Protein AF-A0A1G9X6Y9-F1 (afdb_monomer_lite)

Sequence (117 aa):
MGIIFLAISILSVLVLYISGYTLLFWVALVNLILHLIIGLTIPNIIAMNTMKKHKERVYNLEKIGATDTQVYKVIDEDVEIADEDRNSVPNWIYIFGMLSTSISVILLIIGLSRLKL

pLDDT: mean 90.8, std 6.12, range [58.16, 97.5]

Radius of gyration: 21.66 Å; chains: 1; bounding box: 40×23×66 Å

Secondary structure (DSSP, 8-state):
--HHHHHHHHHHHHHHHHTT-HHHHHHHHHHHHHHHHHHHHHHHHHHHHHHHHHHHHHHHHHHTT--HHHHHHHHSS-----HHHHHTS-HHHHHHHHHHHHHHHHHHHHHHHH---

Foldseek 3Di:
DDPVLLVLLVLLLVLCVVLVVVVLNVVSVVLSVLLVVLVVVQVVQLVVVLVVVLVVVLVVCVVVVHDPVVSVVSVPDDRDRDVVSNVSDDPVSVVSNVVSSVSSNVSNVVSVVSPPD

Structure (mmCIF, N/CA/C/O backbone):
data_AF-A0A1G9X6Y9-F1
#
_entry.id   AF-A0A1G9X6Y9-F1
#
loop_
_atom_site.group_PDB
_atom_site.id
_atom_site.type_symbol
_atom_site.label_atom_id
_atom_site.label_alt_id
_atom_site.label_comp_id
_atom_site.label_asym_id
_atom_site.label_entity_id
_atom_site.label_seq_id
_atom_site.pdbx_PDB_ins_code
_atom_site.Cartn_x
_atom_site.Cartn_y
_atom_site.Cartn_z
_atom_site.occupancy
_atom_site.B_iso_or_equiv
_atom_site.auth_seq_id
_atom_site.auth_comp_id
_atom_site.auth_asym_id
_atom_site.auth_atom_id
_atom_site.pdbx_PDB_model_num
ATOM 1 N N . MET A 1 1 ? 4.894 -1.656 1.331 1.00 61.12 1 MET A N 1
ATOM 2 C CA . MET A 1 1 ? 4.177 -1.596 2.625 1.00 61.12 1 MET A CA 1
ATOM 3 C C . MET A 1 1 ? 4.148 -2.979 3.238 1.00 61.12 1 MET A C 1
ATOM 5 O O . MET A 1 1 ? 3.960 -3.935 2.500 1.00 61.12 1 MET A O 1
ATOM 9 N N . GLY A 1 2 ? 4.398 -3.095 4.542 1.00 75.38 2 GLY A N 1
ATOM 10 C CA . GLY A 1 2 ? 4.547 -4.395 5.195 1.00 75.38 2 GLY A CA 1
ATOM 11 C C . GLY A 1 2 ? 3.212 -5.079 5.488 1.00 75.38 2 GLY A C 1
ATOM 12 O O . GLY A 1 2 ? 2.248 -4.422 5.874 1.00 75.38 2 GLY A O 1
ATOM 13 N N . ILE A 1 3 ? 3.201 -6.412 5.391 1.00 85.31 3 ILE A N 1
ATOM 14 C CA . ILE A 1 3 ? 2.091 -7.300 5.790 1.00 85.31 3 ILE A CA 1
ATOM 15 C C . ILE A 1 3 ? 1.586 -6.972 7.208 1.00 85.31 3 ILE A C 1
ATOM 17 O O . ILE A 1 3 ? 0.392 -7.049 7.482 1.00 85.31 3 ILE A O 1
ATOM 21 N N . ILE A 1 4 ? 2.485 -6.527 8.091 1.00 88.69 4 ILE A N 1
ATOM 22 C CA . ILE A 1 4 ? 2.179 -6.133 9.471 1.00 88.69 4 ILE A CA 1
ATOM 23 C C . ILE A 1 4 ? 1.178 -4.965 9.527 1.00 88.69 4 ILE A C 1
ATOM 25 O O . ILE A 1 4 ? 0.220 -5.018 10.293 1.00 88.69 4 ILE A O 1
ATOM 29 N N . PHE A 1 5 ? 1.353 -3.920 8.712 1.00 88.88 5 PHE A N 1
ATOM 30 C CA . PHE A 1 5 ? 0.470 -2.743 8.739 1.00 88.88 5 PHE A CA 1
ATOM 31 C C . PHE A 1 5 ? -0.929 -3.054 8.205 1.00 88.88 5 PHE A C 1
ATOM 33 O O . PHE A 1 5 ? -1.931 -2.556 8.729 1.00 88.88 5 PHE A O 1
ATOM 40 N N . LEU A 1 6 ? -1.000 -3.953 7.222 1.00 90.12 6 LEU A N 1
ATOM 41 C CA . LEU A 1 6 ? -2.264 -4.497 6.751 1.00 90.12 6 LEU A CA 1
ATOM 42 C C . LEU A 1 6 ? -2.954 -5.314 7.852 1.00 90.12 6 LEU A C 1
ATOM 44 O O . LEU A 1 6 ? -4.136 -5.102 8.110 1.00 90.12 6 LEU A O 1
ATOM 48 N N . ALA A 1 7 ? -2.217 -6.187 8.545 1.00 93.50 7 ALA A N 1
ATOM 49 C CA . ALA A 1 7 ? -2.757 -6.984 9.644 1.00 93.50 7 ALA A CA 1
ATOM 50 C C . ALA A 1 7 ? -3.325 -6.106 10.771 1.00 93.50 7 ALA A C 1
ATOM 52 O O . ALA A 1 7 ? -4.430 -6.362 11.242 1.00 93.50 7 ALA A O 1
ATOM 53 N N . ILE A 1 8 ? -2.628 -5.028 11.148 1.00 94.31 8 ILE A N 1
ATOM 54 C CA . ILE A 1 8 ? -3.119 -4.050 12.135 1.00 94.31 8 ILE A CA 1
ATOM 55 C C . ILE A 1 8 ? -4.433 -3.407 11.672 1.00 94.31 8 ILE A C 1
ATOM 57 O O . ILE A 1 8 ? -5.368 -3.272 12.461 1.00 94.31 8 ILE A O 1
ATOM 61 N N . SER A 1 9 ? -4.525 -3.032 10.395 1.00 93.88 9 SER A N 1
ATOM 62 C CA . SER A 1 9 ? -5.733 -2.418 9.830 1.00 93.88 9 SER A CA 1
ATOM 63 C C . SER A 1 9 ? -6.914 -3.389 9.763 1.00 93.88 9 SER A C 1
ATOM 65 O O . SER A 1 9 ? -8.050 -2.987 9.981 1.00 93.88 9 SER A O 1
ATOM 67 N N . ILE A 1 10 ? -6.667 -4.676 9.516 1.00 96.12 10 ILE A N 1
ATOM 68 C CA . ILE A 1 10 ? -7.708 -5.712 9.568 1.00 96.12 10 ILE A CA 1
ATOM 69 C C . ILE A 1 10 ? -8.157 -5.945 11.017 1.00 96.12 10 ILE A C 1
ATOM 71 O O . ILE A 1 10 ? -9.354 -5.994 11.299 1.00 96.12 10 ILE A O 1
ATOM 75 N N . LEU A 1 11 ? -7.206 -6.051 11.949 1.00 96.00 11 LEU A N 1
ATOM 76 C CA . LEU A 1 11 ? -7.495 -6.244 13.369 1.00 96.00 11 LEU A CA 1
ATOM 77 C C . LEU A 1 11 ? -8.324 -5.093 13.943 1.00 96.00 11 LEU A C 1
ATOM 79 O O . LEU A 1 11 ? -9.260 -5.352 14.693 1.00 96.00 11 LEU A O 1
ATOM 83 N N . SER A 1 12 ? -8.034 -3.842 13.574 1.00 96.12 12 SER A N 1
ATOM 84 C CA . SER A 1 12 ? -8.803 -2.686 14.055 1.00 96.12 12 SER A CA 1
ATOM 85 C C . SER A 1 12 ? -10.280 -2.779 13.658 1.00 96.12 12 SER A C 1
ATOM 87 O O . SER A 1 12 ? -11.154 -2.578 14.502 1.00 96.12 12 SER A O 1
ATOM 89 N N . VAL A 1 13 ? -10.568 -3.174 12.412 1.00 96.75 13 VAL A N 1
ATOM 90 C CA . VAL A 1 13 ? -11.933 -3.396 11.911 1.00 96.75 13 VAL A CA 1
ATOM 91 C C . VAL A 1 13 ? -12.632 -4.499 12.704 1.00 96.75 13 VAL A C 1
ATOM 93 O O . VAL A 1 13 ? -13.752 -4.299 13.175 1.00 96.75 13 VAL A O 1
ATOM 96 N N . LEU A 1 14 ? -11.970 -5.646 12.886 1.00 96.19 14 LEU A N 1
ATOM 97 C CA . LEU A 1 14 ? -12.537 -6.795 13.599 1.00 96.19 14 LEU A CA 1
ATOM 98 C C . LEU A 1 14 ? -12.851 -6.464 15.060 1.00 96.19 14 LEU A C 1
ATOM 100 O O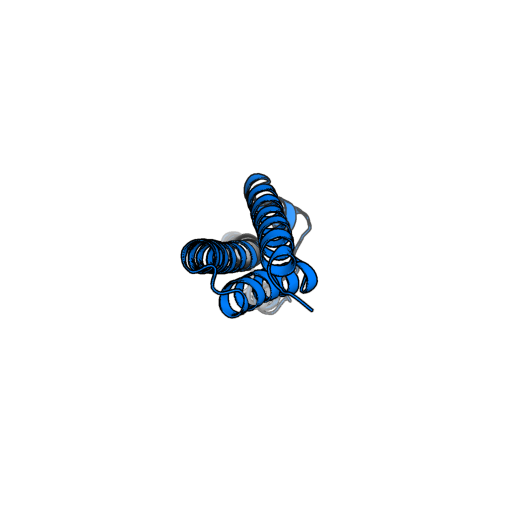 . LEU A 1 14 ? -13.950 -6.737 15.539 1.00 96.19 14 LEU A O 1
ATOM 104 N N . VAL A 1 15 ? -11.905 -5.840 15.760 1.00 95.31 15 VAL A N 1
ATOM 105 C CA . VAL A 1 15 ? -12.062 -5.454 17.165 1.00 95.31 15 VAL A CA 1
ATOM 106 C C . VAL A 1 15 ? -13.211 -4.457 17.322 1.00 95.31 15 VAL A C 1
ATOM 108 O O . VAL A 1 15 ? -14.044 -4.617 18.209 1.00 95.31 15 VAL A O 1
ATOM 111 N N . LEU A 1 16 ? -13.313 -3.453 16.447 1.00 95.44 16 LEU A N 1
ATOM 112 C CA . LEU A 1 16 ? -14.396 -2.466 16.514 1.00 95.44 16 LEU A CA 1
ATOM 113 C C . LEU A 1 16 ? -15.770 -3.055 16.184 1.00 95.44 16 LEU A C 1
ATOM 115 O O . LEU A 1 16 ? -16.765 -2.626 16.777 1.00 95.44 16 LEU A O 1
ATOM 119 N N . TYR A 1 17 ? -15.821 -4.041 15.285 1.00 95.06 17 TYR A N 1
ATOM 120 C CA . TYR A 1 17 ? -17.032 -4.805 14.999 1.00 95.06 17 TYR A CA 1
ATOM 121 C C . TYR A 1 17 ? -17.505 -5.576 16.239 1.00 95.06 17 TYR A C 1
ATOM 123 O O . TYR A 1 17 ? -18.652 -5.422 16.656 1.00 95.06 17 TYR A O 1
ATOM 131 N N . ILE A 1 18 ? -16.604 -6.330 16.881 1.00 94.19 18 ILE A N 1
ATOM 132 C CA . ILE A 1 18 ? -16.907 -7.123 18.086 1.00 94.19 18 ILE A CA 1
ATOM 133 C C . ILE A 1 18 ? -17.308 -6.220 19.263 1.00 94.19 18 ILE A C 1
ATOM 135 O O . ILE A 1 18 ? -18.270 -6.513 19.969 1.00 94.19 18 ILE A O 1
ATOM 139 N N . SER A 1 19 ? -16.626 -5.087 19.450 1.00 91.81 19 SER A N 1
ATOM 140 C CA . SER A 1 19 ? -16.916 -4.119 20.520 1.00 91.81 19 SER A CA 1
ATOM 141 C C . SER A 1 19 ? -18.200 -3.301 20.302 1.00 91.81 19 SER A C 1
ATOM 143 O O . SER A 1 19 ? -18.537 -2.453 21.136 1.00 91.81 19 SER A O 1
ATOM 145 N N . GLY A 1 20 ? -18.916 -3.495 19.187 1.00 90.38 20 GLY A N 1
ATOM 146 C CA . GLY A 1 20 ? -20.180 -2.812 18.898 1.00 90.38 20 GLY A CA 1
ATOM 147 C C . GLY A 1 20 ? -20.040 -1.302 18.673 1.00 90.38 20 GLY A C 1
ATOM 148 O O . GLY A 1 20 ? -20.964 -0.538 18.961 1.00 90.38 20 GLY A O 1
ATOM 149 N N . TYR A 1 21 ? -18.878 -0.832 18.211 1.00 91.19 21 TYR A N 1
ATOM 150 C CA . TYR A 1 21 ? -18.673 0.570 17.839 1.00 91.19 21 TYR A CA 1
ATOM 151 C C . TYR A 1 21 ? -19.026 0.794 16.364 1.00 91.19 21 TYR A C 1
ATOM 153 O O . TYR A 1 21 ? -18.143 0.970 15.529 1.00 91.19 21 TYR A O 1
ATOM 161 N N . THR A 1 22 ? -20.321 0.824 16.037 1.00 92.94 22 THR A N 1
ATOM 162 C CA . THR A 1 22 ? -20.816 0.856 14.646 1.00 92.94 22 THR A CA 1
ATOM 163 C C . THR A 1 22 ? -20.193 1.963 13.794 1.00 92.94 22 THR A C 1
ATOM 165 O O . THR A 1 22 ? -19.750 1.702 12.681 1.00 92.94 22 THR A O 1
ATOM 168 N N . LEU A 1 23 ? -20.116 3.197 14.306 1.00 95.12 23 LEU A N 1
ATOM 169 C CA . LEU A 1 23 ? -19.554 4.317 13.543 1.00 95.12 23 LEU A CA 1
ATOM 170 C C . LEU A 1 23 ? -18.046 4.149 13.311 1.00 95.12 23 LEU A C 1
ATOM 172 O O . LEU A 1 23 ? -17.575 4.312 12.189 1.00 95.12 23 LEU A O 1
ATOM 176 N N . LEU A 1 24 ? -17.290 3.777 14.349 1.00 94.69 24 LEU A N 1
ATOM 177 C CA . LEU A 1 24 ? -15.841 3.589 14.238 1.00 94.69 24 LEU A CA 1
ATOM 178 C C . LEU A 1 24 ? -15.483 2.376 13.375 1.00 94.69 24 LEU A C 1
ATOM 180 O O . LEU A 1 24 ? -14.478 2.420 12.674 1.00 94.69 24 LEU A O 1
ATOM 184 N N . PHE A 1 25 ? -16.309 1.327 13.379 1.00 96.19 25 PHE A N 1
ATOM 185 C CA . PHE A 1 25 ? -16.175 0.188 12.472 1.00 96.19 25 PHE A CA 1
ATOM 186 C C . PHE A 1 25 ? -16.181 0.641 11.007 1.00 96.19 25 PHE A C 1
ATOM 188 O O . PHE A 1 25 ? -15.274 0.287 10.256 1.00 96.19 25 PHE A O 1
ATOM 195 N N . TRP A 1 26 ? -17.147 1.474 10.604 1.00 97.50 26 TRP A N 1
ATOM 196 C CA . TRP A 1 26 ? -17.208 1.981 9.230 1.00 97.50 26 TRP A CA 1
ATOM 197 C C . TRP A 1 26 ? -16.007 2.862 8.884 1.00 97.50 26 TRP A C 1
ATOM 199 O O . TRP A 1 26 ? -15.455 2.740 7.792 1.00 97.50 26 TRP A O 1
ATOM 209 N N . VAL A 1 27 ? -15.553 3.697 9.823 1.00 96.69 27 VAL A N 1
ATOM 210 C CA . VAL A 1 27 ? -14.330 4.498 9.650 1.00 96.69 27 VAL A CA 1
ATOM 211 C C . VAL A 1 27 ? -13.107 3.597 9.456 1.00 96.69 27 VAL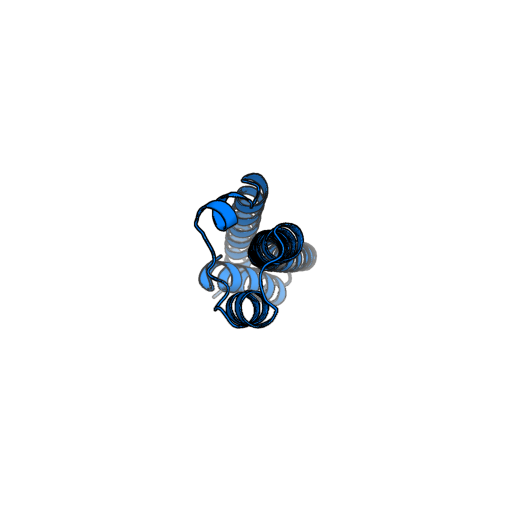 A C 1
ATOM 213 O O . VAL A 1 27 ? -12.322 3.822 8.537 1.00 96.69 27 VAL A O 1
ATOM 216 N N . ALA A 1 28 ? -12.961 2.552 10.274 1.00 96.81 28 ALA A N 1
ATOM 217 C CA . ALA A 1 28 ? -11.877 1.583 10.154 1.00 96.81 28 ALA A CA 1
ATOM 218 C C . ALA A 1 28 ? -11.926 0.841 8.812 1.00 96.81 28 ALA A C 1
ATOM 220 O O . ALA A 1 28 ? -10.890 0.656 8.176 1.00 96.81 28 ALA A O 1
ATOM 221 N N . LEU A 1 29 ? -13.123 0.467 8.350 1.00 97.44 29 LEU A N 1
ATOM 222 C CA . LEU A 1 29 ? -13.310 -0.232 7.082 1.00 97.44 29 LEU A CA 1
ATOM 223 C C . LEU A 1 29 ? -12.926 0.648 5.887 1.00 97.44 29 LEU A C 1
ATOM 225 O O . LEU A 1 29 ? -12.184 0.207 5.012 1.00 97.44 29 LEU A O 1
ATOM 229 N N . VAL A 1 30 ? -13.377 1.906 5.864 1.00 97.50 30 VAL A N 1
ATOM 230 C CA . VAL A 1 30 ? -12.983 2.869 4.824 1.00 97.50 30 VAL A CA 1
ATOM 231 C C . VAL A 1 30 ? -11.474 3.098 4.855 1.00 97.50 30 VAL A C 1
ATOM 233 O O . VAL A 1 30 ? -10.8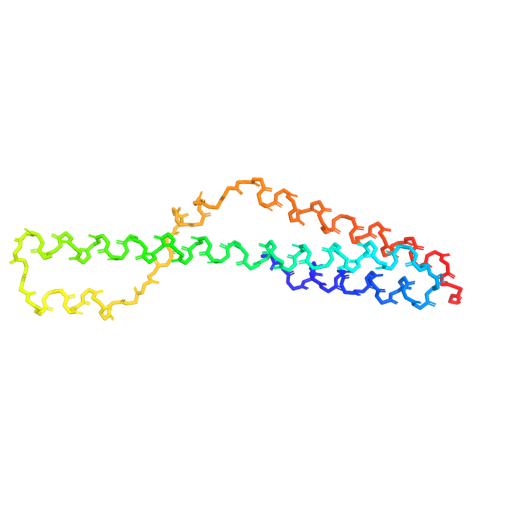31 3.088 3.806 1.00 97.50 30 VAL A O 1
ATOM 236 N N . ASN A 1 31 ? -10.884 3.238 6.044 1.00 96.31 31 ASN A N 1
ATOM 237 C CA . ASN A 1 31 ? -9.440 3.390 6.181 1.00 96.31 31 ASN A CA 1
ATOM 238 C C . ASN A 1 31 ? -8.672 2.161 5.665 1.00 96.31 31 ASN A C 1
ATOM 240 O O . ASN A 1 31 ? -7.669 2.328 4.980 1.00 96.31 31 ASN A O 1
ATOM 244 N N . LEU A 1 32 ? -9.155 0.940 5.924 1.00 95.88 32 LEU A N 1
ATOM 245 C CA . LEU A 1 32 ? -8.577 -0.295 5.384 1.00 95.88 32 LEU A CA 1
ATOM 246 C C . LEU A 1 32 ? -8.633 -0.323 3.848 1.00 95.88 32 LEU A C 1
ATOM 248 O O . LEU A 1 32 ? -7.641 -0.663 3.207 1.00 95.88 32 LEU A O 1
ATOM 252 N N . ILE A 1 33 ? -9.761 0.068 3.250 1.00 96.00 33 ILE A N 1
ATOM 253 C CA . ILE A 1 33 ? -9.900 0.150 1.788 1.00 96.00 33 ILE A CA 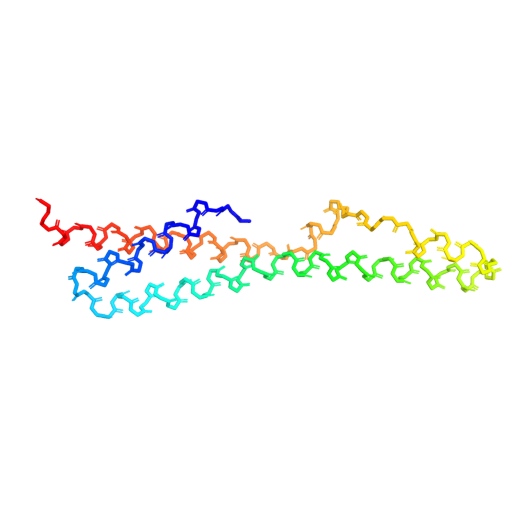1
ATOM 254 C C . ILE A 1 33 ? -8.908 1.169 1.212 1.00 96.00 33 ILE A C 1
ATOM 256 O O . ILE A 1 33 ? -8.198 0.861 0.256 1.00 96.00 33 ILE A O 1
ATOM 260 N N . LEU A 1 34 ? -8.800 2.356 1.815 1.00 93.50 34 LEU A N 1
ATOM 261 C CA . LEU A 1 34 ? -7.816 3.366 1.409 1.00 93.50 34 LEU A CA 1
ATOM 262 C C . LEU A 1 34 ? -6.381 2.844 1.541 1.00 93.50 34 LEU A C 1
ATOM 264 O O . LEU A 1 34 ? -5.566 3.054 0.643 1.00 93.50 34 LEU A O 1
ATOM 268 N N . HIS A 1 35 ? -6.083 2.118 2.618 1.00 91.88 35 HIS A N 1
ATOM 269 C CA . HIS A 1 35 ? -4.780 1.499 2.835 1.00 91.88 35 HIS A CA 1
ATOM 270 C C . HIS A 1 35 ? -4.423 0.514 1.715 1.00 91.88 35 HIS A C 1
ATOM 272 O O . HIS A 1 35 ? -3.306 0.542 1.198 1.00 91.88 35 HIS A O 1
ATOM 278 N N . LEU A 1 36 ? -5.381 -0.319 1.294 1.00 92.88 36 LEU A N 1
ATOM 279 C CA . LEU A 1 36 ? -5.212 -1.248 0.175 1.00 92.88 36 LEU A CA 1
ATOM 280 C C . LEU A 1 36 ? -4.973 -0.511 -1.144 1.00 92.88 36 LEU A C 1
ATOM 282 O O . LEU A 1 36 ? -4.045 -0.856 -1.874 1.00 92.88 36 LEU A O 1
ATOM 286 N N . ILE A 1 37 ? -5.756 0.534 -1.429 1.00 93.19 37 ILE A N 1
ATOM 287 C CA . ILE A 1 37 ? -5.589 1.352 -2.639 1.00 93.19 37 ILE A CA 1
ATOM 288 C C . ILE A 1 37 ? -4.177 1.946 -2.684 1.00 93.19 37 ILE A C 1
ATOM 290 O O . ILE A 1 37 ? -3.483 1.810 -3.691 1.00 93.19 37 ILE A O 1
ATOM 294 N N . ILE A 1 38 ? -3.711 2.550 -1.587 1.00 91.38 38 ILE A N 1
ATOM 295 C CA . ILE A 1 38 ? -2.361 3.123 -1.493 1.00 91.38 38 ILE A CA 1
ATOM 296 C C . ILE A 1 38 ? -1.298 2.030 -1.670 1.00 91.38 38 ILE A C 1
ATOM 298 O O . ILE A 1 38 ? -0.345 2.206 -2.434 1.00 91.38 38 ILE A O 1
ATOM 302 N N . GLY A 1 39 ? -1.478 0.887 -1.003 1.00 89.94 39 GLY A N 1
ATOM 303 C CA . GLY A 1 39 ? -0.566 -0.252 -1.066 1.00 89.94 39 GLY A CA 1
ATOM 304 C C . GLY A 1 39 ? -0.399 -0.827 -2.474 1.00 89.94 39 GLY A C 1
ATOM 305 O O . GLY A 1 39 ? 0.707 -1.235 -2.820 1.00 89.94 39 GLY A O 1
ATOM 306 N N . LEU A 1 40 ? -1.458 -0.806 -3.290 1.00 91.94 40 LEU A N 1
ATOM 307 C CA . LEU A 1 40 ? -1.440 -1.231 -4.695 1.00 91.94 40 LEU A CA 1
ATOM 308 C C . LEU A 1 40 ? -0.976 -0.124 -5.653 1.00 91.94 40 LEU A C 1
ATOM 310 O O . LEU A 1 40 ? -0.403 -0.412 -6.701 1.00 91.94 40 LEU A O 1
ATOM 314 N N . THR A 1 41 ? -1.171 1.144 -5.292 1.00 93.00 41 THR A N 1
ATOM 315 C CA . THR A 1 41 ? -0.769 2.285 -6.129 1.00 93.00 41 THR A CA 1
ATOM 316 C C . THR A 1 41 ? 0.751 2.379 -6.266 1.00 93.00 41 THR A C 1
ATOM 318 O O . THR A 1 41 ? 1.247 2.627 -7.360 1.00 93.00 41 THR A O 1
ATOM 321 N N . ILE A 1 42 ? 1.501 2.135 -5.187 1.00 91.12 42 ILE A N 1
ATOM 322 C CA . ILE A 1 42 ? 2.974 2.167 -5.192 1.00 91.12 42 ILE A CA 1
ATOM 323 C C . ILE A 1 42 ? 3.578 1.196 -6.228 1.00 91.12 42 ILE A C 1
ATOM 325 O O . ILE A 1 42 ? 4.276 1.670 -7.125 1.00 91.12 42 ILE A O 1
ATOM 329 N N . PRO A 1 43 ? 3.327 -0.130 -6.167 1.00 91.50 43 PRO A N 1
ATOM 330 C CA . PRO A 1 43 ? 3.877 -1.060 -7.150 1.00 91.50 43 PRO A CA 1
ATOM 331 C C . PRO A 1 43 ? 3.352 -0.780 -8.559 1.00 91.50 43 PRO A C 1
ATOM 333 O O . PRO A 1 43 ? 4.093 -0.970 -9.516 1.00 91.50 43 PRO A O 1
ATOM 336 N N . ASN A 1 44 ? 2.121 -0.275 -8.699 1.00 92.94 44 ASN A N 1
ATOM 337 C CA . ASN A 1 44 ? 1.585 0.097 -10.003 1.00 92.94 44 ASN A CA 1
ATOM 338 C C . ASN A 1 44 ? 2.355 1.269 -10.636 1.00 92.94 44 ASN A C 1
ATOM 340 O O . ASN A 1 44 ? 2.719 1.191 -11.804 1.00 92.94 44 ASN A O 1
ATOM 344 N N . ILE A 1 45 ? 2.657 2.328 -9.876 1.00 93.44 45 ILE A N 1
ATOM 345 C CA . ILE A 1 45 ? 3.458 3.461 -10.372 1.00 93.44 45 ILE A CA 1
ATOM 346 C C . ILE A 1 45 ? 4.855 2.990 -10.785 1.00 93.44 45 ILE A C 1
ATOM 348 O O . ILE A 1 45 ? 5.315 3.338 -11.871 1.00 93.44 45 ILE A O 1
ATOM 352 N N . ILE A 1 46 ? 5.495 2.163 -9.952 1.00 93.19 46 ILE A N 1
ATOM 353 C CA . ILE A 1 46 ? 6.820 1.602 -10.244 1.00 93.19 46 ILE A CA 1
ATOM 354 C C . ILE A 1 46 ? 6.766 0.794 -11.544 1.00 93.19 46 ILE A C 1
ATOM 356 O O . ILE A 1 46 ? 7.504 1.094 -12.478 1.00 93.19 46 ILE A O 1
ATOM 360 N N . ALA A 1 47 ? 5.842 -0.166 -11.647 1.00 92.12 47 ALA A N 1
ATOM 361 C CA . ALA A 1 47 ? 5.691 -1.005 -12.832 1.00 92.12 47 ALA A CA 1
ATOM 362 C C . ALA A 1 47 ? 5.394 -0.181 -14.093 1.00 92.12 47 ALA A C 1
ATOM 364 O O . ALA A 1 47 ? 5.983 -0.425 -15.144 1.00 92.12 47 ALA A O 1
ATOM 365 N N . MET A 1 48 ? 4.525 0.830 -13.999 1.00 93.00 48 MET A N 1
ATOM 366 C CA . MET A 1 48 ? 4.238 1.730 -15.116 1.00 93.00 48 MET A CA 1
ATOM 367 C C . MET A 1 48 ? 5.487 2.482 -15.582 1.00 93.00 48 MET A C 1
ATOM 369 O O . MET A 1 48 ? 5.713 2.582 -16.790 1.00 93.00 48 MET A O 1
ATOM 373 N N . ASN A 1 49 ? 6.297 3.000 -14.656 1.00 92.69 49 ASN A N 1
ATOM 374 C CA . ASN A 1 49 ? 7.510 3.733 -15.005 1.00 92.69 49 ASN A CA 1
ATOM 375 C C . ASN A 1 49 ? 8.561 2.818 -15.642 1.00 92.69 49 ASN A C 1
ATOM 377 O O . ASN A 1 49 ? 9.106 3.151 -16.695 1.00 92.69 49 ASN A O 1
ATOM 381 N N . THR A 1 50 ? 8.783 1.637 -15.063 1.00 92.38 50 THR A N 1
ATOM 382 C CA . THR A 1 50 ? 9.730 0.656 -15.599 1.00 92.38 50 THR A CA 1
ATOM 383 C C . THR A 1 50 ? 9.298 0.176 -16.991 1.00 92.38 50 THR A C 1
ATOM 385 O O . THR A 1 50 ? 10.096 0.185 -17.928 1.00 92.38 50 THR A O 1
ATOM 388 N N . MET A 1 51 ? 8.009 -0.126 -17.190 1.00 90.62 51 MET A N 1
ATOM 389 C CA . MET A 1 51 ? 7.477 -0.501 -18.508 1.00 90.62 51 MET A CA 1
ATOM 390 C C . MET A 1 51 ? 7.580 0.630 -19.533 1.00 90.62 51 MET A C 1
ATOM 392 O O . MET A 1 51 ? 7.812 0.372 -20.714 1.00 90.62 51 MET A O 1
ATOM 396 N N . LYS A 1 52 ? 7.412 1.887 -19.110 1.00 91.62 52 LYS A N 1
ATOM 397 C CA . LYS A 1 52 ? 7.594 3.046 -19.988 1.00 91.62 52 LYS A CA 1
ATOM 398 C C . LYS A 1 52 ? 9.047 3.153 -20.459 1.00 91.62 52 LYS A C 1
ATOM 400 O O . LYS A 1 52 ? 9.269 3.250 -21.662 1.00 91.62 52 LYS A O 1
ATOM 405 N N . LYS A 1 53 ? 10.017 3.061 -19.544 1.00 89.50 53 LYS A N 1
ATOM 406 C CA . LYS A 1 53 ? 11.452 3.074 -19.881 1.00 89.50 53 LYS A CA 1
ATOM 407 C C . LYS A 1 53 ? 11.832 1.927 -20.815 1.00 89.50 53 LYS A C 1
ATOM 409 O O . LYS A 1 53 ? 12.547 2.136 -21.791 1.00 89.50 53 LYS A O 1
ATOM 414 N N . HIS A 1 54 ? 11.311 0.729 -20.554 1.00 90.19 54 HIS A N 1
ATOM 415 C CA . HIS A 1 54 ? 11.538 -0.430 -21.413 1.00 90.19 54 HIS A CA 1
ATOM 416 C C . HIS A 1 54 ? 11.013 -0.192 -22.841 1.00 90.19 54 HIS A C 1
ATOM 418 O O . HIS A 1 54 ? 11.744 -0.387 -23.810 1.00 90.19 54 HIS A O 1
ATOM 424 N N . LYS A 1 55 ? 9.787 0.332 -22.987 1.00 90.12 55 LYS A N 1
ATOM 425 C CA . LYS A 1 55 ? 9.224 0.699 -24.300 1.00 90.12 55 LYS A CA 1
ATOM 426 C C . LYS A 1 55 ? 10.039 1.775 -25.016 1.00 90.12 55 LYS A C 1
ATOM 428 O O . LYS A 1 55 ? 10.244 1.677 -26.221 1.00 90.12 55 LYS A O 1
ATOM 433 N N . GLU A 1 56 ? 10.517 2.787 -24.296 1.00 91.25 56 GLU A N 1
ATOM 434 C CA . GLU A 1 56 ? 11.374 3.833 -24.868 1.00 91.25 56 GLU A CA 1
ATOM 435 C C . GLU A 1 56 ? 12.716 3.267 -25.360 1.00 91.25 56 GLU A C 1
ATOM 437 O O . GLU A 1 56 ? 13.196 3.669 -26.420 1.00 91.25 56 GLU A O 1
ATOM 442 N N . ARG A 1 57 ? 13.302 2.292 -24.649 1.00 88.88 57 ARG A N 1
ATOM 443 C CA . ARG A 1 57 ? 14.524 1.591 -25.080 1.00 88.88 57 ARG A CA 1
ATOM 444 C C . ARG A 1 57 ? 14.305 0.824 -26.386 1.00 88.88 57 ARG A C 1
ATOM 446 O O . ARG A 1 57 ? 15.120 0.958 -27.296 1.00 88.88 57 ARG A O 1
ATOM 453 N N . VAL A 1 58 ? 13.200 0.084 -26.495 1.00 91.00 58 VAL A N 1
ATOM 454 C CA . VAL A 1 58 ? 12.805 -0.630 -27.724 1.00 91.00 58 VAL A CA 1
ATOM 455 C C . VAL A 1 58 ? 12.604 0.352 -28.883 1.00 91.00 58 VAL A C 1
ATOM 457 O O . VAL A 1 58 ? 13.238 0.212 -29.925 1.00 91.00 58 VAL A O 1
ATOM 460 N N . TYR A 1 59 ? 11.820 1.411 -28.671 1.00 92.12 59 TYR A N 1
ATOM 461 C CA . TYR A 1 59 ? 11.553 2.429 -29.690 1.00 92.12 59 TYR A CA 1
ATOM 462 C C . TYR A 1 59 ? 12.829 3.129 -30.189 1.00 92.12 59 TYR A C 1
ATOM 464 O O . TYR A 1 59 ? 12.987 3.398 -31.380 1.00 92.12 59 TYR A O 1
ATOM 472 N N . ASN A 1 60 ? 13.774 3.417 -29.291 1.00 92.38 60 ASN A N 1
ATOM 473 C CA . ASN A 1 60 ? 15.046 4.026 -29.673 1.00 92.38 60 ASN A CA 1
ATOM 474 C C . ASN A 1 60 ? 15.908 3.089 -30.530 1.00 92.38 60 ASN A C 1
ATOM 476 O O . ASN A 1 60 ? 16.568 3.577 -31.445 1.00 92.38 60 ASN A O 1
ATOM 480 N N . LEU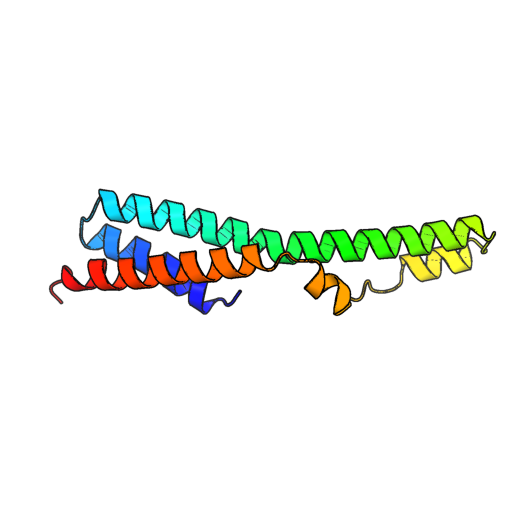 A 1 61 ? 15.886 1.776 -30.273 1.00 90.38 61 LEU A N 1
ATOM 481 C CA . LEU A 1 61 ? 16.589 0.780 -31.092 1.00 90.38 61 LEU A CA 1
ATOM 482 C C . LEU A 1 61 ? 16.007 0.699 -32.506 1.00 90.38 61 LEU A C 1
ATOM 484 O O . LEU A 1 61 ? 16.754 0.738 -33.482 1.00 90.38 61 LEU A O 1
ATOM 488 N N . GLU A 1 62 ? 14.682 0.674 -32.625 1.00 89.81 62 GLU A N 1
ATOM 489 C CA . GLU A 1 62 ? 14.007 0.717 -33.926 1.00 89.81 62 GLU A CA 1
ATOM 490 C C . GLU A 1 62 ? 14.365 2.001 -34.692 1.00 89.81 62 GLU A C 1
ATOM 492 O O . GLU A 1 62 ? 14.711 1.962 -35.873 1.00 89.81 62 GLU A O 1
ATOM 497 N N . LYS A 1 63 ? 14.373 3.150 -34.004 1.00 93.31 63 LYS A N 1
ATOM 498 C CA . LYS A 1 63 ? 14.680 4.453 -34.609 1.00 93.31 63 LYS A CA 1
ATOM 499 C C . LYS A 1 63 ? 16.111 4.560 -35.147 1.00 93.31 63 LYS A C 1
ATOM 501 O O . LYS A 1 63 ? 16.328 5.265 -36.131 1.00 93.31 63 LYS A O 1
ATOM 506 N N . ILE A 1 64 ? 17.085 3.900 -34.518 1.00 93.88 64 ILE A N 1
ATOM 507 C CA . ILE A 1 64 ? 18.478 3.877 -35.000 1.00 93.88 64 ILE A CA 1
ATOM 508 C C . ILE A 1 64 ? 18.726 2.803 -36.072 1.00 93.88 64 ILE A C 1
ATOM 510 O O . ILE A 1 64 ? 19.862 2.651 -36.516 1.00 93.88 64 ILE A O 1
ATOM 514 N N . GLY A 1 65 ? 17.687 2.076 -36.498 1.00 90.50 65 GLY A N 1
ATOM 515 C CA . GLY A 1 65 ? 17.791 1.026 -37.511 1.00 90.50 65 GLY A CA 1
ATOM 516 C C . GLY A 1 65 ? 18.437 -0.260 -36.996 1.00 90.50 65 GLY A C 1
ATOM 517 O O . GLY A 1 65 ? 19.116 -0.943 -37.764 1.00 90.50 65 GLY A O 1
ATOM 518 N N . ALA A 1 66 ? 18.273 -0.577 -35.705 1.00 89.44 66 ALA A N 1
ATOM 519 C CA . ALA A 1 66 ? 18.706 -1.858 -35.150 1.00 89.44 66 ALA A CA 1
ATOM 520 C C . ALA A 1 66 ? 18.020 -3.029 -35.874 1.00 89.44 66 ALA A C 1
ATOM 522 O O . ALA A 1 66 ? 16.899 -2.903 -36.365 1.00 89.44 66 ALA A O 1
ATOM 523 N N . THR A 1 67 ? 18.688 -4.181 -35.936 1.00 89.12 67 THR A N 1
ATOM 524 C CA . THR A 1 67 ? 18.110 -5.374 -36.568 1.00 89.12 67 THR A CA 1
ATOM 525 C C . THR A 1 67 ? 16.993 -5.958 -35.707 1.00 89.12 67 THR A C 1
ATOM 527 O O . THR A 1 67 ? 17.051 -5.878 -34.480 1.00 89.12 67 THR A O 1
ATOM 530 N N . ASP A 1 68 ? 16.031 -6.647 -36.325 1.00 88.19 68 ASP A N 1
ATOM 531 C CA . ASP A 1 68 ? 14.934 -7.312 -35.603 1.00 88.19 68 ASP A CA 1
ATOM 532 C C . ASP A 1 68 ? 15.455 -8.203 -34.466 1.00 88.19 68 ASP A C 1
ATOM 534 O O . ASP A 1 68 ? 14.940 -8.178 -33.355 1.00 88.19 68 ASP A O 1
ATOM 538 N N . THR A 1 69 ? 16.553 -8.927 -34.695 1.00 88.94 69 THR A N 1
ATOM 539 C CA . THR A 1 69 ? 17.213 -9.761 -33.677 1.00 88.94 69 THR A CA 1
ATOM 540 C C . THR A 1 69 ? 17.713 -8.979 -32.460 1.00 88.94 69 THR A C 1
ATOM 542 O O . THR A 1 69 ? 17.678 -9.500 -31.347 1.00 88.94 69 THR A O 1
ATOM 545 N N . GLN A 1 70 ? 18.175 -7.738 -32.639 1.00 85.31 70 GLN A N 1
ATOM 546 C CA . GLN A 1 70 ? 18.602 -6.867 -31.541 1.00 85.31 70 GLN A CA 1
ATOM 547 C C . GLN A 1 70 ? 17.402 -6.322 -30.767 1.00 85.31 70 GLN A C 1
ATOM 549 O O . GLN A 1 70 ? 17.460 -6.235 -29.542 1.00 85.31 70 GLN A O 1
ATOM 554 N N . VAL A 1 71 ? 16.315 -5.998 -31.469 1.00 85.38 71 VAL A N 1
ATOM 555 C CA . VAL A 1 71 ? 15.059 -5.545 -30.860 1.00 85.38 71 VAL A CA 1
ATOM 556 C C . VAL A 1 71 ? 14.423 -6.672 -30.040 1.00 85.38 71 VAL A C 1
ATOM 558 O O . VAL A 1 71 ? 14.139 -6.474 -28.860 1.00 85.38 71 VAL A O 1
ATOM 561 N N . TYR A 1 72 ? 14.296 -7.878 -30.608 1.00 88.69 72 TYR A N 1
ATOM 562 C CA . TYR A 1 72 ? 13.759 -9.054 -29.910 1.00 88.69 72 TYR A CA 1
ATOM 563 C C . TYR A 1 72 ? 14.551 -9.401 -28.655 1.00 88.69 72 TYR A C 1
ATOM 565 O O . TYR A 1 72 ? 13.961 -9.708 -27.626 1.00 88.69 72 TYR A O 1
ATOM 573 N N . LYS A 1 73 ? 15.882 -9.283 -28.707 1.00 88.88 73 LYS A N 1
ATOM 574 C CA . LYS A 1 73 ? 16.727 -9.539 -27.541 1.00 88.88 73 LYS A CA 1
ATOM 575 C C . LYS A 1 73 ? 16.385 -8.625 -26.362 1.00 88.88 73 LYS A C 1
ATOM 577 O O . LYS A 1 73 ? 16.424 -9.078 -25.229 1.00 88.88 73 LYS A O 1
ATOM 582 N N . VAL A 1 74 ? 16.053 -7.360 -26.620 1.00 85.94 74 VAL A N 1
ATOM 583 C CA . VAL A 1 74 ? 15.683 -6.412 -25.559 1.00 85.94 74 VAL A CA 1
ATOM 584 C C . VAL A 1 74 ? 14.254 -6.626 -25.073 1.00 85.94 74 VAL A C 1
ATOM 586 O O . VAL A 1 74 ? 13.995 -6.382 -23.905 1.00 85.94 74 VAL A O 1
ATOM 589 N N . ILE A 1 75 ? 13.344 -7.103 -25.924 1.00 86.12 75 ILE A N 1
ATOM 590 C CA . ILE A 1 75 ? 11.971 -7.452 -25.520 1.00 86.12 75 ILE A CA 1
ATOM 591 C C . ILE A 1 75 ? 11.958 -8.680 -24.594 1.00 86.12 75 ILE A C 1
ATOM 593 O O . ILE A 1 75 ? 11.192 -8.701 -23.635 1.00 86.12 75 ILE A O 1
ATOM 597 N N . ASP A 1 76 ? 12.816 -9.668 -24.865 1.00 88.25 76 ASP A N 1
ATOM 598 C CA . ASP A 1 76 ? 12.958 -10.888 -24.053 1.00 88.25 76 ASP A CA 1
ATOM 599 C C . ASP A 1 76 ? 13.866 -10.704 -22.818 1.00 88.25 76 ASP A C 1
ATOM 601 O O . ASP A 1 76 ? 14.004 -11.625 -22.013 1.00 88.25 76 ASP A O 1
ATOM 605 N N . GLU A 1 77 ? 14.507 -9.541 -22.650 1.00 87.06 77 GLU A N 1
ATOM 606 C CA . GLU A 1 77 ? 15.286 -9.230 -21.446 1.00 87.06 77 GLU A CA 1
ATOM 607 C C . GLU A 1 77 ? 14.357 -9.013 -20.240 1.00 87.06 77 GLU A C 1
ATOM 609 O O . GLU A 1 77 ? 13.357 -8.293 -20.321 1.00 87.06 77 GLU A O 1
ATOM 614 N N . ASP A 1 78 ? 14.734 -9.584 -19.090 1.00 83.75 78 ASP A N 1
ATOM 615 C CA . ASP A 1 78 ? 14.035 -9.348 -17.829 1.00 83.75 78 ASP A CA 1
ATOM 616 C C . ASP A 1 78 ? 13.986 -7.846 -17.512 1.00 83.75 78 ASP A C 1
ATOM 618 O O . ASP A 1 78 ? 14.991 -7.127 -17.526 1.00 83.75 78 ASP A O 1
ATOM 622 N N . VAL A 1 79 ? 12.783 -7.359 -17.211 1.00 83.75 79 VAL A N 1
ATOM 623 C CA . VAL A 1 79 ? 12.550 -5.952 -16.891 1.00 83.75 79 VAL A CA 1
ATOM 624 C C . VAL A 1 79 ? 12.963 -5.694 -15.441 1.00 83.75 79 VAL A C 1
ATOM 626 O O . VAL A 1 79 ? 12.185 -5.887 -14.505 1.00 83.75 79 VAL A O 1
ATOM 629 N N . GLU A 1 80 ? 14.205 -5.256 -15.249 1.00 85.69 80 GLU A N 1
ATOM 630 C CA . GLU A 1 80 ? 14.728 -4.900 -13.930 1.00 85.69 80 GLU A CA 1
ATOM 631 C C . GLU A 1 80 ? 14.140 -3.576 -13.416 1.00 85.69 80 GLU A C 1
ATOM 633 O O . GLU A 1 80 ? 14.108 -2.562 -14.114 1.00 85.69 80 GLU A O 1
ATOM 638 N N . ILE A 1 81 ? 13.697 -3.574 -12.155 1.00 86.44 81 ILE A N 1
ATOM 639 C CA . ILE A 1 81 ? 13.215 -2.367 -11.473 1.00 86.44 81 ILE A CA 1
ATOM 640 C C . ILE A 1 81 ? 14.419 -1.596 -10.928 1.00 86.44 81 ILE A C 1
ATOM 642 O O . ILE A 1 81 ? 15.033 -2.021 -9.946 1.00 86.44 81 ILE A O 1
ATOM 646 N N . ALA A 1 82 ? 14.707 -0.434 -11.513 1.00 88.62 82 ALA A N 1
ATOM 647 C CA . ALA A 1 82 ? 15.789 0.439 -11.065 1.00 88.62 82 ALA A CA 1
ATOM 648 C C . ALA A 1 82 ? 15.392 1.275 -9.832 1.00 88.62 82 ALA A C 1
ATOM 650 O O . ALA A 1 82 ? 14.213 1.546 -9.585 1.00 88.62 82 ALA A O 1
ATOM 651 N N . ASP A 1 83 ? 16.378 1.773 -9.078 1.00 87.31 83 ASP A N 1
ATOM 652 C CA . ASP A 1 83 ? 16.130 2.662 -7.929 1.00 87.31 83 ASP A CA 1
ATOM 653 C C . ASP A 1 83 ? 15.425 3.966 -8.333 1.00 87.31 83 ASP A C 1
ATOM 655 O O . ASP A 1 83 ? 14.577 4.484 -7.607 1.00 87.31 83 ASP A O 1
ATOM 659 N N . GLU A 1 84 ? 15.698 4.467 -9.535 1.00 88.25 84 GLU A N 1
ATOM 660 C CA . GLU A 1 84 ? 14.989 5.608 -10.118 1.00 88.25 84 GLU A CA 1
ATOM 661 C C . GLU A 1 84 ? 13.481 5.361 -10.259 1.00 88.25 84 GLU A C 1
ATOM 663 O O . GLU A 1 84 ? 12.685 6.285 -10.095 1.00 88.25 84 GLU A O 1
ATOM 668 N N . ASP A 1 85 ? 13.073 4.120 -10.542 1.00 86.94 85 ASP A N 1
ATOM 669 C CA . ASP A 1 85 ? 11.658 3.763 -10.659 1.00 86.94 85 ASP A CA 1
ATOM 670 C C . ASP A 1 85 ? 10.990 3.753 -9.289 1.00 86.94 85 ASP A C 1
ATOM 672 O O . ASP A 1 85 ? 9.844 4.176 -9.154 1.00 86.94 85 ASP A O 1
ATOM 676 N N . ARG A 1 86 ? 11.725 3.373 -8.240 1.00 85.25 86 ARG A N 1
ATOM 677 C CA . ARG A 1 86 ? 11.257 3.480 -6.850 1.00 85.25 86 ARG A CA 1
ATOM 678 C C . ARG A 1 86 ? 11.106 4.939 -6.420 1.00 85.25 86 ARG A C 1
ATOM 680 O O . ARG A 1 86 ? 10.133 5.278 -5.745 1.00 85.25 86 ARG A O 1
ATOM 687 N N . ASN A 1 87 ? 12.017 5.801 -6.872 1.00 89.31 87 ASN A N 1
ATOM 688 C CA . ASN A 1 87 ? 11.985 7.245 -6.629 1.00 89.31 87 ASN A CA 1
ATOM 689 C C . ASN A 1 87 ? 10.910 7.980 -7.449 1.00 89.31 87 ASN A C 1
ATOM 691 O O . ASN A 1 87 ? 10.603 9.132 -7.151 1.00 89.31 87 ASN A O 1
ATOM 695 N N . SER A 1 88 ? 10.310 7.330 -8.453 1.00 89.94 88 SER A N 1
ATOM 696 C CA . SER A 1 88 ? 9.196 7.905 -9.223 1.00 89.94 88 SER A CA 1
ATOM 697 C C . SER A 1 88 ? 7.903 8.029 -8.408 1.00 89.94 88 SER A C 1
ATOM 699 O O . SER A 1 88 ? 7.013 8.803 -8.763 1.00 89.94 88 SER A O 1
ATOM 701 N N . VAL A 1 89 ? 7.795 7.287 -7.301 1.00 90.81 89 VAL A N 1
ATOM 702 C CA . VAL A 1 89 ? 6.624 7.300 -6.425 1.00 90.81 89 VAL A CA 1
ATOM 703 C C . VAL A 1 89 ? 6.623 8.585 -5.591 1.00 90.81 89 VAL A C 1
ATOM 705 O O . VAL A 1 89 ? 7.537 8.794 -4.793 1.00 90.81 89 VAL A O 1
ATOM 708 N N . PRO A 1 90 ? 5.586 9.434 -5.694 1.00 92.50 90 PRO A N 1
ATOM 709 C CA . PRO A 1 90 ? 5.529 10.664 -4.918 1.00 92.50 90 PRO A CA 1
ATOM 710 C C . PRO A 1 90 ? 5.551 10.426 -3.401 1.00 92.50 90 PRO A C 1
ATOM 712 O O . PRO A 1 90 ? 4.770 9.634 -2.868 1.00 92.50 90 PRO A O 1
ATOM 715 N N . ASN A 1 91 ? 6.375 11.198 -2.683 1.00 91.38 91 ASN A N 1
ATOM 716 C CA . ASN A 1 91 ? 6.547 11.085 -1.226 1.00 91.38 91 ASN A CA 1
ATOM 717 C C . ASN A 1 91 ? 5.233 11.178 -0.433 1.00 91.38 91 ASN A C 1
ATOM 719 O O . ASN A 1 91 ? 5.080 10.525 0.599 1.00 91.38 91 ASN A O 1
ATOM 723 N N . TRP A 1 92 ? 4.260 11.952 -0.923 1.00 91.94 92 TRP A N 1
ATOM 724 C CA . TRP A 1 92 ? 2.965 12.104 -0.264 1.00 91.94 92 TRP A CA 1
ATOM 725 C C . TRP A 1 92 ? 2.188 10.780 -0.164 1.00 91.94 92 TRP A C 1
ATOM 727 O O . TRP A 1 92 ? 1.482 10.579 0.820 1.00 91.94 92 TRP A O 1
ATOM 737 N N . ILE A 1 93 ? 2.368 9.839 -1.102 1.00 91.50 93 ILE A N 1
ATOM 738 C CA . ILE A 1 93 ? 1.722 8.515 -1.063 1.00 91.50 93 ILE A CA 1
ATOM 739 C C . ILE A 1 93 ? 2.197 7.725 0.162 1.00 91.50 93 ILE A C 1
ATOM 741 O O . ILE A 1 93 ? 1.388 7.140 0.887 1.00 91.50 93 ILE A O 1
ATOM 745 N N . TYR A 1 94 ? 3.502 7.757 0.443 1.00 90.69 94 TYR A N 1
ATOM 746 C CA . TYR A 1 94 ? 4.071 7.121 1.631 1.00 90.69 94 TYR A CA 1
ATOM 747 C C . TYR A 1 94 ? 3.565 7.774 2.923 1.00 90.69 94 TYR A C 1
ATOM 749 O O . TYR A 1 94 ? 3.270 7.069 3.890 1.00 90.69 94 TYR A O 1
ATOM 757 N N . ILE A 1 95 ? 3.398 9.102 2.927 1.00 92.00 95 ILE A N 1
ATOM 758 C CA . ILE A 1 95 ? 2.842 9.845 4.066 1.00 92.00 95 ILE A CA 1
ATOM 759 C C . ILE A 1 95 ? 1.397 9.414 4.345 1.00 92.00 95 ILE A C 1
ATOM 761 O O . ILE A 1 95 ? 1.091 9.066 5.485 1.00 92.00 95 ILE A O 1
ATOM 765 N N . PHE A 1 96 ? 0.517 9.359 3.336 1.00 92.38 96 PHE A N 1
ATOM 766 C CA . PHE A 1 96 ? -0.853 8.858 3.540 1.00 92.38 96 PHE A CA 1
ATOM 767 C C . PHE A 1 96 ? -0.872 7.415 4.026 1.00 92.38 96 PHE A C 1
ATOM 769 O O . PHE A 1 96 ? -1.691 7.055 4.867 1.00 92.38 96 PHE A O 1
ATOM 776 N N . GLY A 1 97 ? 0.059 6.602 3.540 1.00 91.19 97 GLY A N 1
ATOM 777 C CA . GLY A 1 97 ? 0.255 5.250 4.020 1.00 91.19 97 GLY A CA 1
ATOM 778 C C . GLY A 1 97 ? 0.554 5.150 5.514 1.00 91.19 97 GLY A C 1
ATOM 779 O O . GLY A 1 97 ? -0.074 4.367 6.235 1.00 91.19 97 GLY A O 1
ATOM 780 N N . MET A 1 98 ? 1.488 5.974 5.993 1.00 91.38 98 MET A N 1
ATOM 781 C CA . MET A 1 98 ? 1.800 6.074 7.418 1.00 91.38 98 MET A CA 1
ATOM 782 C C . MET A 1 98 ? 0.610 6.601 8.218 1.00 91.38 98 MET A C 1
ATOM 784 O O . MET A 1 98 ? 0.249 5.994 9.221 1.00 91.38 98 MET A O 1
ATOM 788 N N . LEU A 1 99 ? -0.047 7.670 7.758 1.00 94.38 99 LEU A N 1
ATOM 789 C CA . LEU A 1 99 ? -1.223 8.233 8.428 1.00 94.38 99 LEU A CA 1
ATOM 790 C C . LEU A 1 99 ? -2.357 7.211 8.550 1.00 94.38 99 LEU A C 1
ATOM 792 O O . LEU A 1 99 ? -2.914 7.043 9.631 1.00 94.38 99 LEU A O 1
ATOM 796 N N . SER A 1 100 ? -2.653 6.486 7.472 1.00 93.81 100 SER A N 1
ATOM 797 C CA . SER A 1 100 ? -3.659 5.423 7.465 1.00 93.81 100 SER A CA 1
ATOM 798 C C . SER A 1 100 ? -3.327 4.329 8.485 1.00 93.81 100 SER A C 1
ATOM 800 O O . SER A 1 100 ? -4.198 3.904 9.244 1.00 93.81 100 SER A O 1
ATOM 802 N N . THR A 1 101 ? -2.055 3.930 8.583 1.00 93.12 101 THR A N 1
ATOM 803 C CA . THR A 1 101 ? -1.601 2.960 9.593 1.00 93.12 101 THR A CA 1
ATOM 804 C C . THR A 1 101 ? -1.776 3.502 11.012 1.00 93.12 101 THR A C 1
ATOM 806 O O . THR A 1 101 ? -2.314 2.810 11.874 1.00 93.12 101 THR A O 1
ATOM 809 N N . SER A 1 102 ? -1.373 4.749 11.260 1.00 95.50 102 SER A N 1
ATOM 810 C CA . SER A 1 102 ? -1.513 5.400 12.567 1.00 95.50 102 SER A CA 1
ATOM 811 C C . SER A 1 102 ? -2.975 5.491 13.005 1.00 95.50 102 SER A C 1
ATOM 813 O O . SER A 1 102 ? -3.293 5.193 14.155 1.00 95.50 102 SER A O 1
ATOM 815 N N . ILE A 1 103 ? -3.883 5.823 12.082 1.00 96.12 103 ILE A N 1
ATOM 816 C CA . ILE A 1 103 ? -5.331 5.816 12.327 1.00 96.12 103 ILE A CA 1
ATOM 817 C C . ILE A 1 103 ? -5.797 4.408 12.718 1.00 96.12 103 ILE A C 1
ATOM 819 O O . ILE A 1 103 ? -6.500 4.264 13.716 1.00 96.12 103 ILE A O 1
ATOM 823 N N . SER A 1 104 ? -5.373 3.365 11.996 1.00 95.75 104 SER A N 1
ATOM 824 C CA . SER A 1 104 ? -5.705 1.973 12.337 1.00 95.75 104 SER A CA 1
ATOM 825 C C . SER A 1 104 ? -5.230 1.578 13.737 1.00 95.75 104 SER A C 1
ATOM 827 O O . SER A 1 104 ? -5.974 0.916 14.456 1.00 95.75 104 SER A O 1
ATOM 829 N N . VAL A 1 105 ? -4.033 2.004 14.153 1.00 96.25 105 VAL A N 1
ATOM 830 C CA . VAL A 1 105 ? -3.513 1.751 15.508 1.00 96.25 105 VAL A CA 1
ATOM 831 C C . VAL A 1 105 ? -4.374 2.442 16.565 1.00 96.25 105 VAL A C 1
ATOM 833 O O . VAL A 1 105 ? -4.767 1.808 17.542 1.00 96.25 105 VAL A O 1
ATOM 836 N N . ILE A 1 106 ? -4.717 3.718 16.368 1.00 96.62 106 ILE A N 1
ATOM 837 C CA . ILE A 1 106 ? -5.571 4.468 17.303 1.00 96.62 106 ILE A CA 1
ATOM 838 C C . ILE A 1 106 ? -6.942 3.796 17.425 1.00 96.62 106 ILE A C 1
ATOM 840 O O . ILE A 1 106 ? -7.428 3.557 18.530 1.00 96.62 106 ILE A O 1
ATOM 844 N N . LEU A 1 107 ? -7.548 3.443 16.292 1.00 96.00 107 LEU A N 1
ATOM 845 C CA . LEU A 1 107 ? -8.837 2.759 16.234 1.00 96.00 107 LEU A CA 1
ATOM 846 C C . LEU A 1 107 ? -8.799 1.391 16.923 1.00 96.00 107 LEU A C 1
ATOM 848 O O . LEU A 1 107 ? -9.739 1.042 17.636 1.00 96.00 107 LEU A O 1
ATOM 852 N N . LEU A 1 108 ? -7.701 0.648 16.766 1.00 96.00 108 LEU A N 1
ATOM 853 C CA . LEU A 1 108 ? -7.486 -0.620 17.454 1.00 96.00 108 LEU A CA 1
ATOM 854 C C . LEU A 1 108 ? -7.434 -0.430 18.976 1.00 96.00 108 LEU A C 1
ATOM 856 O O . LEU A 1 108 ? -8.136 -1.136 19.693 1.00 96.00 108 LEU A O 1
ATOM 860 N N . ILE A 1 109 ? -6.662 0.543 19.471 1.00 95.25 109 ILE A N 1
ATOM 861 C CA . ILE A 1 109 ? -6.570 0.851 20.909 1.00 95.25 109 ILE A CA 1
ATOM 862 C C . ILE A 1 109 ? -7.947 1.227 21.472 1.00 95.25 109 ILE A C 1
ATOM 864 O O . ILE A 1 109 ? -8.350 0.708 22.515 1.00 95.25 109 ILE A O 1
ATOM 868 N N . ILE A 1 110 ? -8.699 2.078 20.765 1.00 94.19 110 ILE A N 1
ATOM 869 C CA . ILE A 1 110 ? -10.064 2.456 21.161 1.00 94.19 110 ILE A CA 1
ATOM 870 C C . ILE A 1 110 ? -10.959 1.214 21.224 1.00 94.19 110 ILE A C 1
ATOM 872 O O . ILE A 1 110 ? -11.657 1.001 22.215 1.00 94.19 110 ILE A O 1
ATOM 876 N N . GLY A 1 111 ? -10.910 0.359 20.203 1.00 92.88 111 GLY A N 1
ATOM 877 C CA . GLY A 1 111 ? -11.693 -0.871 20.158 1.00 92.88 111 GLY A CA 1
ATOM 878 C C . GLY A 1 111 ? -11.378 -1.829 21.309 1.00 92.88 111 GLY A C 1
ATOM 879 O O . GLY A 1 111 ? -12.307 -2.361 21.923 1.00 92.88 111 GLY A O 1
ATOM 880 N N . LEU A 1 112 ? -10.093 -1.990 21.640 1.00 93.50 112 LEU A N 1
ATOM 881 C CA . LEU A 1 112 ? -9.626 -2.830 22.745 1.00 93.50 112 LEU A CA 1
ATOM 882 C C . LEU A 1 112 ? -10.052 -2.285 24.111 1.00 93.50 112 LEU A C 1
ATOM 884 O O . LEU A 1 112 ? -10.372 -3.070 24.994 1.00 93.50 112 LEU A O 1
ATOM 888 N N . SER A 1 113 ? -10.133 -0.963 24.290 1.00 90.44 113 SER A N 1
ATOM 889 C CA . SER A 1 113 ? -10.509 -0.372 25.586 1.00 90.44 113 SER A CA 1
ATOM 890 C C . SER A 1 113 ? -11.942 -0.695 26.043 1.00 90.44 113 SER A C 1
ATOM 892 O O . SER A 1 113 ? -12.241 -0.622 27.233 1.00 90.44 113 SER A O 1
ATOM 894 N N . ARG A 1 114 ? -12.834 -1.077 25.117 1.00 83.94 114 ARG A N 1
ATOM 895 C CA . ARG A 1 114 ? -14.208 -1.519 25.420 1.00 83.94 114 ARG A CA 1
ATOM 896 C C . ARG A 1 114 ? -14.356 -3.038 25.490 1.00 83.94 114 ARG A C 1
ATOM 898 O O . ARG A 1 114 ? -15.361 -3.514 26.021 1.00 83.94 114 ARG A O 1
ATOM 905 N N . LEU A 1 115 ? -13.381 -3.791 24.980 1.00 80.69 115 LEU A N 1
ATOM 906 C CA . LEU A 1 115 ? -13.322 -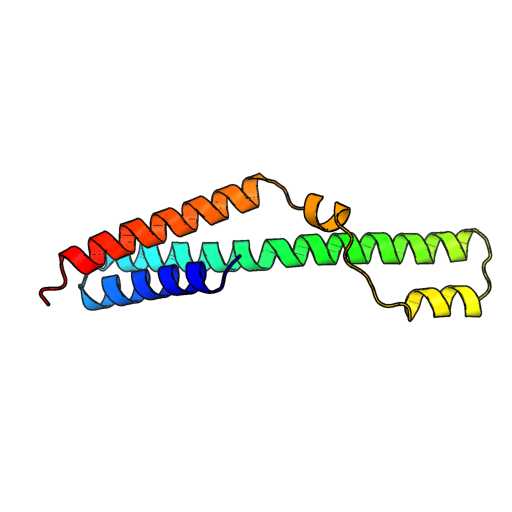5.234 25.175 1.00 80.69 115 LEU A CA 1
ATOM 907 C C . LEU A 1 115 ? -13.021 -5.488 26.653 1.00 80.69 115 LEU A C 1
ATOM 909 O O . LEU A 1 115 ? -11.882 -5.398 27.101 1.00 80.69 115 LEU A O 1
ATOM 913 N N . LYS A 1 116 ? -14.071 -5.776 27.426 1.00 64.69 116 LYS A N 1
ATOM 914 C CA . LYS A 1 116 ? -13.924 -6.386 28.746 1.00 64.69 116 LYS A CA 1
ATOM 915 C C . LYS A 1 116 ? -13.437 -7.819 28.521 1.00 64.69 116 LYS A C 1
ATOM 917 O O . LYS A 1 116 ? -14.260 -8.708 28.315 1.00 64.69 116 LYS A O 1
ATOM 922 N N . LEU A 1 117 ? -12.120 -7.987 28.435 1.00 58.16 117 LEU A N 1
ATOM 923 C CA . LEU A 1 117 ? -11.449 -9.281 28.561 1.00 58.16 117 LEU A CA 1
ATOM 924 C C . LEU A 1 117 ? -11.487 -9.743 30.019 1.00 58.16 117 LEU A C 1
ATOM 926 O O . LEU A 1 117 ? -11.377 -8.868 30.910 1.00 58.16 117 LEU A O 1
#

Organism: NCBI:txid237069